Protein AF-0000000078820938 (afdb_homodimer)

Solvent-accessible surface area (backbone atoms only — not comparable to full-atom values): 6740 Å² total; per-residue (Å²): 81,48,60,41,68,41,68,89,56,35,78,49,82,51,59,36,38,75,51,34,93,70,61,29,44,44,75,36,77,90,80,44,20,62,40,47,31,60,88,55,42,81,55,79,48,53,33,38,72,57,34,89,73,62,27,41,44,62,99,82,47,63,42,67,39,71,89,56,35,77,48,81,51,58,37,39,74,51,34,92,69,62,27,44,44,77,35,76,89,78,44,22,60,38,48,31,60,89,55,41,81,56,78,49,53,32,37,73,56,33,90,75,63,26,41,45,62,99

Radius of gyration: 13.58 Å; Cα contacts (8 Å, |Δi|>4): 247; chains: 2; bounding box: 37×28×25 Å

pLDDT: mean 97.01, std 3.06, range [77.56, 98.81]

Nearest PDB structures (foldseek):
  8a8o-assembly1_C  TM=8.710E-01  e=1.942E-04  Methanothermococcus thermolithotrophicus DSM 2095
  8bee-assembly1_I  TM=8.177E-01  e=2.109E-04  Arabidopsis thaliana
  7o80-assembly1_Bz  TM=8.535E-01  e=3.768E-04  Oryctolagus cuniculus
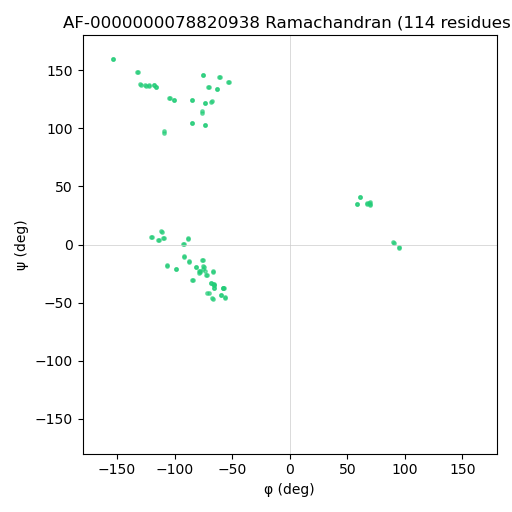  1hfe-assembly1_L  TM=8.523E-01  e=7.313E-04  Nitratidesulfovibrio vulgaris str. Hildenborough
  8bj8-assembly1_A  TM=8.509E-01  e=1.107E-03  Desulfovibrio desulfuricans

Organism: Methanosa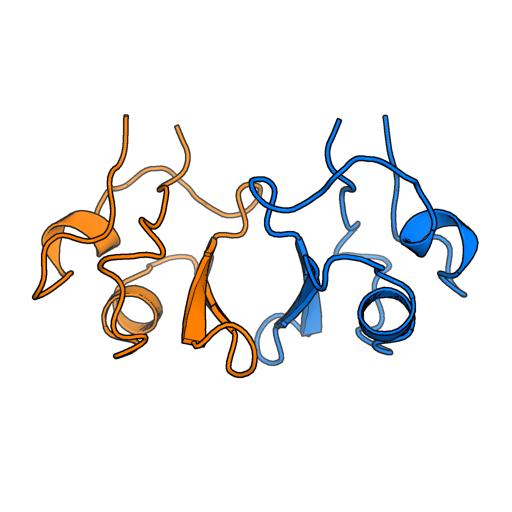rcina acetivorans (strain ATCC 35395 / DSM 2834 / JCM 12185 / C2A) (NCBI:txid188937)

Sequence (118 aa):
MPAKVNKEECTACGTCVEECPVEAIVIDEDAGCAVVDEDECVDCGACEEACPVGAIKTEMPAKVNKEECTACGTCVEECPVEAIVIDEDAGCAVVDEDECVDCGACEEACPVGAIKTE

InterPro domains:
  IPR000813 7Fe ferredoxin [PR00354]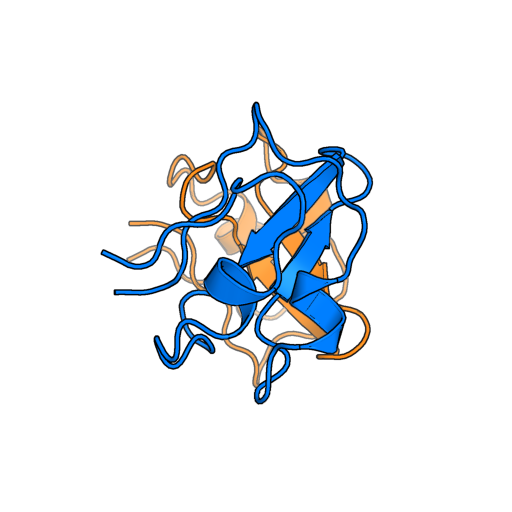 (18-28)
  IPR000813 7Fe ferredoxin [PR00354] (36-53)
  IPR017896 4Fe-4S ferredoxin-type, iron-sulphur binding domain [PF12838] (10-55)
  IPR017896 4Fe-4S ferredoxin-type, iron-sulphur binding domain [PS51379] (1-30)
  IPR017896 4Fe-4S ferredoxin-type, iron-sulphur binding domain [PS51379] (32-59)
  IPR017900 4Fe-4S ferredoxin, iron-sulphur bi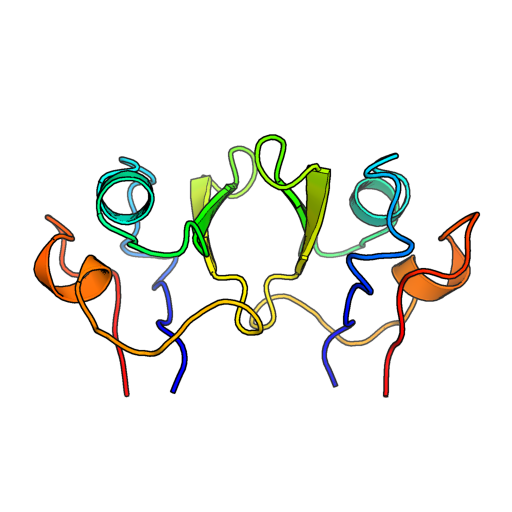nding, conserved site [PS00198] (41-52)
  IPR050572 Iron-Sulfur Ferredoxin [PTHR43687] (3-58)

Structure (mmCIF, N/CA/C/O backbone):
data_AF-0000000078820938-model_v1
#
loop_
_entity.id
_entity.type
_entity.pdbx_description
1 polymer Ferredoxin
#
loop_
_atom_site.group_PDB
_atom_site.id
_atom_site.type_symbol
_atom_site.label_atom_id
_atom_site.label_alt_id
_atom_site.label_comp_id
_atom_site.label_asym_id
_atom_site.label_entity_id
_atom_site.label_seq_id
_atom_site.pdbx_PDB_ins_code
_atom_site.Cartn_x
_atom_site.Cartn_y
_atom_site.Cartn_z
_atom_site.occupancy
_atom_site.B_iso_or_equiv
_atom_site.auth_seq_id
_atom_site.auth_comp_id
_atom_site.auth_asym_id
_atom_site.auth_atom_id
_atom_site.pdbx_PDB_model_num
ATOM 1 N N . MET A 1 1 ? 9.43 -6.465 11.258 1 90.69 1 MET A N 1
ATOM 2 C CA . MET A 1 1 ? 8.141 -5.867 10.938 1 90.69 1 MET A CA 1
ATOM 3 C C . MET A 1 1 ? 8.188 -5.148 9.594 1 90.69 1 MET A C 1
ATOM 5 O O . MET A 1 1 ? 9.227 -4.625 9.203 1 90.69 1 MET A O 1
ATOM 9 N N . PRO A 1 2 ? 7.105 -5.074 8.93 1 95.31 2 PRO A N 1
ATOM 10 C CA . PRO A 1 2 ? 7.121 -4.402 7.629 1 95.31 2 PRO A CA 1
ATOM 11 C C . PRO A 1 2 ? 7.535 -2.936 7.727 1 95.31 2 PRO A C 1
ATOM 13 O O . PRO A 1 2 ? 7.348 -2.305 8.773 1 95.31 2 PRO A O 1
ATOM 16 N N . ALA A 1 3 ? 8.273 -2.479 6.703 1 97.62 3 ALA A N 1
ATOM 17 C CA . ALA A 1 3 ? 8.68 -1.076 6.645 1 97.62 3 ALA A CA 1
ATOM 18 C C . ALA A 1 3 ? 7.477 -0.15 6.789 1 97.62 3 ALA A C 1
ATOM 20 O O . ALA A 1 3 ? 6.406 -0.423 6.242 1 97.62 3 ALA A O 1
ATOM 21 N N . LYS A 1 4 ? 7.727 0.874 7.527 1 97.62 4 LYS A N 1
ATOM 22 C CA . LYS A 1 4 ? 6.73 1.926 7.703 1 97.62 4 LYS A CA 1
ATOM 23 C C . LYS A 1 4 ? 7.223 3.252 7.137 1 97.62 4 LYS A C 1
ATOM 25 O O . LYS A 1 4 ? 8.367 3.65 7.379 1 97.62 4 LYS A O 1
ATOM 30 N N . VAL A 1 5 ? 6.293 3.93 6.387 1 98.19 5 VAL A N 1
ATOM 31 C CA . VAL A 1 5 ? 6.637 5.211 5.781 1 98.19 5 VAL A CA 1
ATOM 32 C C . VAL A 1 5 ? 6.074 6.352 6.629 1 98.19 5 VAL A C 1
ATOM 34 O O . VAL A 1 5 ? 4.895 6.344 6.984 1 98.19 5 VAL A O 1
ATOM 37 N N . ASN A 1 6 ? 6.953 7.242 7.031 1 97.69 6 ASN A N 1
ATOM 38 C CA . ASN A 1 6 ? 6.508 8.492 7.637 1 97.69 6 ASN A CA 1
ATOM 39 C C . ASN A 1 6 ? 5.984 9.469 6.586 1 97.69 6 ASN A C 1
ATOM 41 O O . ASN A 1 6 ? 6.762 10.078 5.852 1 97.69 6 ASN A O 1
ATOM 45 N N . LYS A 1 7 ? 4.711 9.766 6.613 1 96.62 7 LYS A N 1
ATOM 46 C CA . LYS A 1 7 ? 4.043 10.523 5.555 1 96.62 7 LYS A CA 1
ATOM 47 C C . LYS A 1 7 ? 4.422 12 5.609 1 96.62 7 LYS A C 1
ATOM 49 O O . LYS A 1 7 ? 4.367 12.695 4.594 1 96.62 7 LYS A O 1
ATOM 54 N N . GLU A 1 8 ? 4.836 12.406 6.715 1 97.06 8 GLU A N 1
ATOM 55 C CA . GLU A 1 8 ? 5.211 13.812 6.871 1 97.06 8 GLU A CA 1
ATOM 56 C C . GLU A 1 8 ? 6.586 14.086 6.273 1 97.06 8 GLU A C 1
ATOM 58 O O . GLU A 1 8 ? 6.895 15.219 5.914 1 97.06 8 GLU A O 1
ATOM 63 N N . GLU A 1 9 ? 7.371 13.062 6.188 1 98.06 9 GLU A N 1
ATOM 64 C CA . GLU A 1 9 ? 8.75 13.227 5.73 1 98.06 9 GLU A CA 1
ATOM 65 C C . GLU A 1 9 ? 8.93 12.688 4.312 1 98.06 9 GLU A C 1
ATOM 67 O O . GLU A 1 9 ? 9.828 13.117 3.59 1 98.06 9 GLU A O 1
ATOM 72 N N . CYS A 1 10 ? 8.023 11.898 3.885 1 98.5 10 CYS A N 1
ATOM 73 C CA . CYS A 1 10 ? 8.148 11.266 2.576 1 98.5 10 CYS A CA 1
ATOM 74 C C . CYS A 1 10 ? 7.949 12.281 1.459 1 98.5 10 CYS A C 1
ATOM 76 O O . CYS A 1 10 ? 6.996 13.062 1.481 1 98.5 10 CYS A O 1
ATOM 78 N N . THR A 1 11 ? 8.867 12.195 0.426 1 98.44 11 THR A N 1
ATOM 79 C CA . THR A 1 11 ? 8.773 13.125 -0.695 1 98.44 11 THR A CA 1
ATOM 80 C C . THR A 1 11 ? 8.305 12.406 -1.956 1 98.44 11 THR A C 1
ATOM 82 O O . THR A 1 11 ? 8.312 12.984 -3.045 1 98.44 11 THR A O 1
ATOM 85 N N . ALA A 1 12 ? 7.953 11.141 -1.811 1 98.38 12 ALA A N 1
ATOM 86 C CA . ALA A 1 12 ? 7.441 10.305 -2.896 1 98.38 12 ALA A CA 1
ATOM 87 C C . ALA A 1 12 ? 8.445 10.227 -4.043 1 98.38 12 ALA A C 1
ATOM 89 O O . ALA A 1 12 ? 8.062 10.125 -5.211 1 98.38 12 ALA A O 1
ATOM 90 N N . CYS A 1 13 ? 9.781 10.219 -3.811 1 98.44 13 CYS A N 1
ATOM 91 C CA . CYS A 1 13 ? 10.805 10.234 -4.844 1 98.44 13 CYS A CA 1
ATOM 92 C C . CYS A 1 13 ? 10.891 8.891 -5.555 1 98.44 13 CYS A C 1
ATOM 94 O O . CYS A 1 13 ? 11.391 8.805 -6.676 1 98.44 13 CYS A O 1
ATOM 96 N N . GLY A 1 14 ? 10.5 7.789 -4.887 1 98.5 14 GLY A N 1
ATOM 97 C CA . GLY A 1 14 ? 10.391 6.504 -5.555 1 98.5 14 GLY A CA 1
ATOM 98 C C . GLY A 1 14 ? 11.641 5.652 -5.402 1 98.5 14 GLY A C 1
ATOM 99 O O . GLY A 1 14 ? 11.656 4.484 -5.805 1 98.5 14 GLY A O 1
ATOM 100 N N . THR A 1 15 ? 12.719 6.141 -4.742 1 98.75 15 THR A N 1
ATOM 101 C CA . THR A 1 15 ? 13.945 5.375 -4.578 1 98.75 15 THR A CA 1
ATOM 102 C C . THR A 1 15 ? 13.672 4.055 -3.869 1 98.75 15 THR A C 1
ATOM 104 O O . THR A 1 15 ? 14.211 3.014 -4.254 1 98.75 15 THR A O 1
ATOM 107 N N . CYS A 1 16 ? 12.789 4.141 -2.943 1 98.56 16 CYS A N 1
ATOM 108 C CA . CYS A 1 16 ? 12.438 2.943 -2.186 1 98.56 16 CYS A CA 1
ATOM 109 C C . CYS A 1 16 ? 11.758 1.914 -3.078 1 98.56 16 CYS A C 1
ATOM 111 O O . CYS A 1 16 ? 11.938 0.709 -2.895 1 98.56 16 CYS A O 1
ATOM 113 N N . VAL A 1 17 ? 10.93 2.354 -4.012 1 98.56 17 VAL A N 1
ATOM 114 C CA . VAL A 1 17 ? 10.281 1.46 -4.969 1 98.56 17 VAL A CA 1
ATOM 115 C C . VAL A 1 17 ? 11.344 0.724 -5.781 1 98.56 17 VAL A C 1
ATOM 117 O O . VAL A 1 17 ? 11.297 -0.503 -5.906 1 98.56 17 VAL A O 1
ATOM 120 N N . GLU A 1 18 ? 12.344 1.377 -6.223 1 98.31 18 GLU A N 1
ATOM 121 C CA . GLU A 1 18 ? 13.398 0.831 -7.07 1 98.31 18 GLU A CA 1
ATOM 122 C C . GLU A 1 18 ? 14.258 -0.174 -6.309 1 98.31 18 GLU A C 1
ATOM 124 O O . GLU A 1 18 ? 14.734 -1.152 -6.883 1 98.31 18 GLU A O 1
ATOM 129 N N . GLU A 1 19 ? 14.43 0.064 -5.016 1 98.5 19 GLU A N 1
ATOM 130 C CA . GLU A 1 19 ? 15.383 -0.713 -4.227 1 98.5 19 GLU A CA 1
ATOM 131 C C . GLU A 1 19 ? 14.711 -1.923 -3.586 1 98.5 19 GLU A C 1
ATOM 133 O O . GLU A 1 19 ? 15.383 -2.82 -3.08 1 98.5 19 GLU A O 1
ATOM 138 N N . CYS A 1 20 ? 13.445 -1.974 -3.648 1 98.44 20 CYS A N 1
ATOM 139 C CA . CYS A 1 20 ? 12.75 -3.09 -3.016 1 98.44 20 CYS A CA 1
ATOM 140 C C . CYS A 1 20 ? 12.922 -4.367 -3.828 1 98.44 20 CYS A C 1
ATOM 142 O O . CYS A 1 20 ? 12.469 -4.445 -4.973 1 98.44 20 CYS A O 1
ATOM 144 N N . PRO A 1 21 ? 13.461 -5.41 -3.248 1 98.38 21 PRO A N 1
ATOM 145 C CA . PRO A 1 21 ? 13.766 -6.605 -4.035 1 98.38 21 PRO A CA 1
ATOM 146 C C . PRO A 1 21 ? 12.523 -7.43 -4.363 1 98.38 21 PRO A C 1
ATOM 148 O O . PRO A 1 21 ? 12.578 -8.336 -5.199 1 98.38 21 PRO A O 1
ATOM 151 N N . VAL A 1 22 ? 11.375 -7.129 -3.666 1 97.38 22 VAL A N 1
ATOM 152 C CA . VAL A 1 22 ? 10.18 -7.934 -3.881 1 97.38 22 VAL A CA 1
ATOM 153 C C . VAL A 1 22 ? 9.047 -7.051 -4.402 1 97.38 22 VAL A C 1
ATOM 155 O O . VAL A 1 22 ? 7.875 -7.426 -4.336 1 97.38 22 VAL A O 1
ATOM 158 N N . GLU A 1 23 ? 9.391 -5.773 -4.695 1 97.38 23 GLU A N 1
ATOM 159 C CA . GLU A 1 23 ? 8.453 -4.844 -5.312 1 97.38 23 GLU A CA 1
ATOM 160 C C . GLU A 1 23 ? 7.227 -4.629 -4.422 1 97.38 23 GLU A C 1
ATOM 162 O O . GLU A 1 23 ? 6.094 -4.605 -4.91 1 97.38 23 GLU A O 1
ATOM 167 N N . ALA A 1 24 ? 7.43 -4.508 -3.07 1 97.5 24 ALA A N 1
ATOM 168 C CA . ALA A 1 24 ? 6.359 -4.379 -2.082 1 97.5 24 ALA A CA 1
ATOM 169 C C . ALA A 1 24 ? 5.98 -2.918 -1.874 1 97.5 24 ALA A C 1
ATOM 171 O O . ALA A 1 24 ? 5.184 -2.598 -0.988 1 97.5 24 ALA A O 1
ATOM 172 N N . ILE A 1 25 ? 6.457 -1.967 -2.559 1 98.19 25 ILE A N 1
ATOM 173 C CA . ILE A 1 25 ? 6.234 -0.544 -2.32 1 98.19 25 ILE A CA 1
ATOM 174 C C . ILE A 1 25 ? 5.711 0.116 -3.594 1 98.19 25 ILE A C 1
ATOM 176 O O . ILE A 1 25 ? 6.195 -0.165 -4.691 1 98.19 25 ILE A O 1
ATOM 180 N N . VAL A 1 26 ? 4.75 0.948 -3.471 1 97.88 26 VAL A N 1
ATOM 181 C CA . VAL A 1 26 ? 4.164 1.721 -4.562 1 97.88 26 VAL A CA 1
ATOM 182 C C . VAL A 1 26 ? 4.039 3.186 -4.148 1 97.88 26 VAL A C 1
ATOM 184 O O . VAL A 1 26 ? 3.938 3.496 -2.959 1 97.88 26 VAL A O 1
ATOM 187 N N . ILE A 1 27 ? 4.156 4.066 -5.145 1 98.06 27 ILE A N 1
ATOM 188 C CA . ILE A 1 27 ? 3.877 5.469 -4.867 1 98.06 27 ILE A CA 1
ATOM 189 C C . ILE A 1 27 ? 2.379 5.734 -4.996 1 98.06 27 ILE A C 1
ATOM 191 O O . ILE A 1 27 ? 1.774 5.418 -6.023 1 98.06 27 ILE A O 1
ATOM 195 N N . ASP A 1 28 ? 1.783 6.266 -3.928 1 96.88 28 ASP A N 1
ATOM 196 C CA . ASP A 1 28 ? 0.451 6.859 -3.975 1 96.88 28 ASP A CA 1
ATOM 197 C C . ASP A 1 28 ? 0.517 8.32 -4.426 1 96.88 28 ASP A C 1
ATOM 199 O O . ASP A 1 28 ? 0.851 9.203 -3.633 1 96.88 28 ASP A O 1
ATOM 203 N N . GLU A 1 29 ? 0.14 8.531 -5.668 1 94.25 29 GLU A N 1
ATOM 204 C CA . GLU A 1 29 ? 0.246 9.875 -6.234 1 94.25 29 GLU A CA 1
ATOM 205 C C . GLU A 1 29 ? -0.702 10.844 -5.539 1 94.25 29 GLU A C 1
ATOM 207 O O . GLU A 1 29 ? -0.376 12.023 -5.363 1 94.25 29 GLU A O 1
ATOM 212 N N . ASP A 1 30 ? -1.866 10.352 -5.133 1 92.88 30 ASP A N 1
ATOM 213 C CA . ASP A 1 30 ? -2.846 11.219 -4.492 1 92.88 30 ASP A CA 1
ATOM 214 C C . ASP A 1 30 ? -2.381 11.641 -3.1 1 92.88 30 ASP A C 1
ATOM 216 O O . ASP A 1 30 ? -2.461 12.82 -2.742 1 92.88 30 ASP A O 1
ATOM 220 N N . ALA A 1 31 ? -1.826 10.688 -2.393 1 93.31 31 ALA A N 1
ATOM 221 C CA . ALA A 1 31 ? -1.344 10.977 -1.045 1 93.31 31 ALA A CA 1
ATOM 222 C C . ALA A 1 31 ? 0.036 11.625 -1.084 1 93.31 31 ALA A C 1
ATOM 224 O O . ALA A 1 31 ? 0.495 12.18 -0.084 1 93.31 31 ALA A O 1
ATOM 225 N N . GLY A 1 32 ? 0.754 11.5 -2.164 1 96.19 32 GLY A N 1
ATOM 226 C CA . GLY A 1 32 ? 2.105 12.023 -2.27 1 96.19 32 GLY A CA 1
ATOM 227 C C . GLY A 1 32 ? 3.105 11.289 -1.401 1 96.19 32 GLY A C 1
ATOM 228 O O . GLY A 1 32 ? 3.99 11.898 -0.803 1 96.19 32 GLY A O 1
ATOM 229 N N . CYS A 1 33 ? 2.926 9.977 -1.267 1 97.12 33 CYS A N 1
ATOM 230 C CA . CYS A 1 33 ? 3.801 9.188 -0.41 1 97.12 33 CYS A CA 1
ATOM 231 C C . CYS A 1 33 ? 3.861 7.738 -0.886 1 97.12 33 CYS A C 1
ATOM 233 O O . CYS A 1 33 ? 3.031 7.309 -1.689 1 97.12 33 CYS A O 1
ATOM 235 N N . ALA A 1 34 ? 4.918 7.062 -0.455 1 98.31 34 ALA A N 1
ATOM 236 C CA . ALA A 1 34 ? 5.012 5.629 -0.71 1 98.31 34 ALA A CA 1
ATOM 237 C C . ALA A 1 34 ? 4.086 4.844 0.213 1 98.31 34 ALA A C 1
ATOM 239 O O . ALA A 1 34 ? 3.844 5.25 1.353 1 98.31 34 ALA A O 1
ATOM 240 N N . VAL A 1 35 ? 3.566 3.777 -0.294 1 98.19 35 VAL A N 1
ATOM 241 C CA . VAL A 1 35 ? 2.775 2.809 0.459 1 98.19 35 VAL A CA 1
ATOM 242 C C . VAL A 1 35 ? 3.414 1.427 0.356 1 98.19 35 VAL A C 1
ATOM 244 O O . VAL A 1 35 ? 3.812 0.999 -0.73 1 98.19 35 VAL A O 1
ATOM 247 N N . VAL A 1 36 ? 3.445 0.736 1.577 1 97.94 36 VAL A N 1
ATOM 248 C CA . VAL A 1 36 ? 4.047 -0.592 1.643 1 97.94 36 VAL A CA 1
ATOM 249 C C . VAL A 1 36 ? 2.951 -1.653 1.714 1 97.94 36 VAL A C 1
ATOM 251 O O . VAL A 1 36 ? 2.035 -1.555 2.535 1 97.94 36 VAL A O 1
ATOM 254 N N . ASP A 1 37 ? 3.023 -2.572 0.822 1 96.38 37 ASP A N 1
ATOM 255 C CA . ASP A 1 37 ? 2.246 -3.799 0.977 1 96.38 37 ASP A CA 1
ATOM 256 C C . ASP A 1 37 ? 2.844 -4.695 2.061 1 96.38 37 ASP A C 1
ATOM 258 O O . ASP A 1 37 ? 3.812 -5.414 1.813 1 96.38 37 ASP A O 1
ATOM 262 N N . GLU A 1 38 ? 2.209 -4.668 3.154 1 95.12 38 GLU A N 1
ATOM 263 C CA . GLU A 1 38 ? 2.781 -5.332 4.324 1 95.12 38 GLU A CA 1
ATOM 264 C C . GLU A 1 38 ? 2.828 -6.844 4.133 1 95.12 38 GLU A C 1
ATOM 266 O O . GLU A 1 38 ? 3.693 -7.52 4.695 1 95.12 38 GLU A O 1
ATOM 271 N N . ASP A 1 39 ? 1.98 -7.32 3.268 1 93.25 39 ASP A N 1
ATOM 272 C CA . ASP A 1 39 ? 1.947 -8.758 3.025 1 93.25 39 ASP A CA 1
ATOM 273 C C . ASP A 1 39 ? 3.096 -9.195 2.113 1 93.25 39 ASP A C 1
ATOM 275 O O . ASP A 1 39 ? 3.494 -10.359 2.119 1 93.25 39 ASP A O 1
ATOM 279 N N . GLU A 1 40 ? 3.635 -8.336 1.344 1 95.69 40 GLU A N 1
ATOM 280 C CA . GLU A 1 40 ? 4.727 -8.648 0.425 1 95.69 40 GLU A CA 1
ATOM 281 C C . GLU A 1 40 ? 6.074 -8.242 1.014 1 95.69 40 GLU A C 1
ATOM 283 O O . GLU A 1 40 ? 7.117 -8.734 0.581 1 95.69 40 GLU A O 1
ATOM 288 N N . CYS A 1 41 ? 6.102 -7.359 1.947 1 97.38 41 CYS A N 1
ATOM 289 C CA . CYS A 1 41 ? 7.332 -6.891 2.576 1 97.38 41 CYS A CA 1
ATOM 290 C C . CYS A 1 41 ? 8.039 -8.023 3.303 1 97.38 41 CYS A C 1
ATOM 292 O O . CYS A 1 41 ? 7.422 -8.75 4.086 1 97.38 41 CYS A O 1
ATOM 294 N N . VAL A 1 42 ? 9.406 -8.102 3.068 1 97.75 42 VAL A N 1
ATOM 295 C CA . VAL A 1 42 ? 10.141 -9.195 3.688 1 97.75 42 VAL A CA 1
ATOM 296 C C . VAL A 1 42 ? 11.078 -8.648 4.762 1 97.75 42 VAL A C 1
ATOM 298 O O . VAL A 1 42 ? 12.062 -9.297 5.121 1 97.75 42 VAL A O 1
ATOM 301 N N . ASP A 1 43 ? 10.914 -7.391 5.125 1 97.38 43 ASP A N 1
ATOM 302 C CA . ASP A 1 43 ? 11.562 -6.773 6.277 1 97.38 43 ASP A CA 1
ATOM 303 C C . ASP A 1 43 ? 13.07 -6.676 6.074 1 97.38 43 ASP A C 1
ATOM 305 O O . ASP A 1 43 ? 13.844 -6.859 7.02 1 97.38 43 ASP A O 1
ATOM 309 N N . CYS A 1 44 ? 13.578 -6.449 4.91 1 97.94 44 CYS A N 1
ATOM 310 C CA . CYS A 1 44 ? 15.008 -6.469 4.625 1 97.94 44 CYS A CA 1
ATOM 311 C C . CYS A 1 44 ? 15.648 -5.125 4.961 1 97.94 44 CYS A C 1
ATOM 313 O O . CYS A 1 44 ? 16.859 -5.047 5.176 1 97.94 44 CYS A O 1
ATOM 315 N N . GLY A 1 45 ? 14.891 -4.043 4.844 1 98.12 45 GLY A N 1
ATOM 316 C CA . GLY A 1 45 ? 15.398 -2.74 5.238 1 98.12 45 GLY A CA 1
ATOM 317 C C . GLY A 1 45 ? 16.094 -2.006 4.109 1 98.12 45 GLY A C 1
ATOM 318 O O . GLY A 1 45 ? 16.562 -0.875 4.289 1 98.12 45 GLY A O 1
ATOM 319 N N . ALA A 1 46 ? 16.156 -2.559 2.893 1 98.44 46 ALA A N 1
ATOM 320 C CA . ALA A 1 46 ? 16.828 -1.902 1.767 1 98.44 46 ALA A CA 1
ATOM 321 C C . ALA A 1 46 ? 16.219 -0.525 1.503 1 98.44 46 ALA A C 1
ATOM 323 O O . ALA A 1 46 ? 16.938 0.433 1.224 1 98.44 46 ALA A O 1
ATOM 324 N N . CYS A 1 47 ? 14.961 -0.421 1.658 1 98.56 47 CYS A N 1
ATOM 325 C CA . CYS A 1 47 ? 14.258 0.841 1.438 1 98.56 47 CYS A CA 1
ATOM 326 C C . CYS A 1 47 ? 14.672 1.879 2.477 1 98.56 47 CYS A C 1
ATOM 328 O O . CYS A 1 47 ? 14.867 3.049 2.145 1 98.56 47 CYS A O 1
ATOM 330 N N . GLU A 1 48 ? 14.703 1.472 3.75 1 98.62 48 GLU A N 1
ATOM 331 C CA . GLU A 1 48 ? 15.133 2.377 4.812 1 98.62 48 GLU A CA 1
ATOM 332 C C . GLU A 1 48 ? 16.531 2.916 4.539 1 98.62 48 GLU A C 1
ATOM 334 O O . GLU A 1 48 ? 16.781 4.121 4.641 1 98.62 48 GLU A O 1
ATOM 339 N N . GLU A 1 49 ? 17.328 2.049 4.184 1 98.5 49 GLU A N 1
ATOM 340 C CA . GLU A 1 49 ? 18.719 2.424 3.936 1 98.5 49 GLU A CA 1
ATOM 341 C C . GLU A 1 49 ? 18.828 3.359 2.734 1 98.5 49 GLU A C 1
ATOM 343 O O . GLU A 1 49 ? 19.688 4.254 2.717 1 98.5 49 GLU A O 1
ATOM 348 N N . ALA A 1 50 ? 18 3.182 1.763 1 98.56 50 ALA A N 1
ATOM 349 C CA . ALA A 1 50 ? 18.125 3.902 0.498 1 98.56 50 ALA A CA 1
ATOM 350 C C . ALA A 1 50 ? 17.391 5.238 0.558 1 98.56 50 ALA A C 1
ATOM 352 O O . ALA A 1 50 ? 17.594 6.102 -0.302 1 98.56 50 ALA A O 1
ATOM 353 N N . CYS A 1 51 ? 16.547 5.469 1.514 1 98.81 51 CYS A N 1
ATOM 354 C CA . CYS A 1 51 ? 15.719 6.664 1.555 1 98.81 51 CYS A CA 1
ATOM 355 C C . CYS A 1 51 ? 16.562 7.91 1.783 1 98.81 51 CYS A C 1
ATOM 357 O O . CYS A 1 51 ? 17.203 8.047 2.83 1 98.81 51 CYS A O 1
ATOM 359 N N . PRO A 1 52 ? 16.469 8.859 0.892 1 98.69 52 PRO A N 1
ATOM 360 C CA . PRO A 1 52 ? 17.375 10.016 1.007 1 98.69 52 PRO A CA 1
ATOM 361 C C . PRO A 1 52 ? 16.969 10.969 2.125 1 98.69 52 PRO A C 1
ATOM 363 O O . PRO A 1 52 ? 17.766 11.812 2.547 1 98.69 52 PRO A O 1
ATOM 366 N N . VAL A 1 53 ? 15.719 10.93 2.631 1 98.44 53 VAL A N 1
ATOM 367 C CA . VAL A 1 53 ? 15.273 11.883 3.643 1 98.44 53 VAL A CA 1
ATOM 368 C C . VAL A 1 53 ? 14.992 11.156 4.953 1 98.44 53 VAL A C 1
ATOM 370 O O . VAL A 1 53 ? 14.453 11.742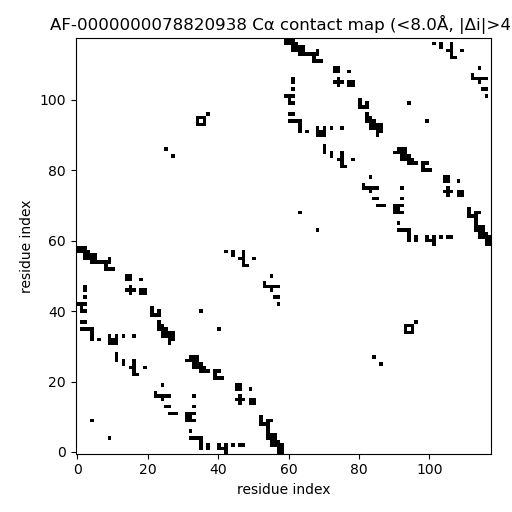 5.895 1 98.44 53 VAL A O 1
ATOM 373 N N . GLY A 1 54 ? 15.258 9.859 5.027 1 98.44 54 GLY A N 1
ATOM 374 C CA . GLY A 1 54 ? 15.109 9.086 6.25 1 98.44 54 GLY A CA 1
ATOM 375 C C . GLY A 1 54 ? 13.656 8.898 6.668 1 98.44 54 GLY A C 1
ATOM 376 O O . GLY A 1 54 ? 13.352 8.82 7.859 1 98.44 54 GLY A O 1
ATOM 377 N N . ALA A 1 55 ? 12.719 8.773 5.664 1 98.44 55 ALA A N 1
ATOM 378 C CA . ALA A 1 55 ? 11.281 8.75 5.957 1 98.44 55 ALA A CA 1
ATOM 379 C C . ALA A 1 55 ? 10.789 7.324 6.156 1 98.44 55 ALA A C 1
ATOM 381 O O . ALA A 1 55 ? 9.586 7.094 6.305 1 98.44 55 ALA A O 1
ATOM 382 N N . ILE A 1 56 ? 11.57 6.277 6.086 1 98.38 56 ILE A N 1
ATOM 383 C CA . ILE A 1 56 ? 11.156 4.887 6.219 1 98.38 56 ILE A CA 1
ATOM 384 C C . ILE A 1 56 ? 11.836 4.258 7.434 1 98.38 56 ILE A C 1
ATOM 386 O O . ILE A 1 56 ? 13.016 4.492 7.68 1 98.38 56 ILE A O 1
ATOM 390 N N . LYS A 1 57 ? 11.102 3.479 8.227 1 97.12 57 LYS A N 1
ATOM 391 C CA . LYS A 1 57 ? 11.617 2.75 9.383 1 97.12 57 LYS A CA 1
ATOM 392 C C . LYS A 1 57 ? 11.203 1.281 9.336 1 97.12 57 LYS A C 1
ATOM 394 O O . LYS A 1 57 ? 10.102 0.956 8.891 1 97.12 57 LYS A O 1
ATOM 399 N N . THR A 1 58 ? 12.117 0.39 9.656 1 94.06 58 THR A N 1
ATOM 400 C CA . THR A 1 58 ? 11.844 -1.027 9.867 1 94.06 58 THR A CA 1
ATOM 401 C C . THR A 1 58 ? 11.977 -1.387 11.344 1 94.06 58 THR A C 1
ATOM 403 O O . THR A 1 58 ? 12.969 -1.052 11.984 1 94.06 58 THR A O 1
ATOM 406 N N . GLU A 1 59 ? 10.891 -1.463 12.188 1 77.81 59 GLU A N 1
ATOM 407 C CA . GLU A 1 59 ? 11.07 -1.825 13.586 1 77.81 59 GLU A CA 1
ATOM 408 C C . GLU A 1 59 ? 11.133 -3.34 13.766 1 77.81 59 GLU A C 1
ATOM 410 O O . GLU A 1 59 ? 10.617 -4.09 12.93 1 77.81 59 GLU A O 1
ATOM 415 N N . MET B 1 1 ? -9.391 -5.035 11.906 1 90.44 1 MET B N 1
ATOM 416 C CA . MET B 1 1 ? -8.094 -5.172 11.242 1 90.44 1 MET B CA 1
ATOM 417 C C . MET B 1 1 ? -8.133 -4.566 9.844 1 90.44 1 MET B C 1
ATOM 419 O O . MET B 1 1 ? -9.172 -4.57 9.188 1 90.44 1 MET B O 1
ATOM 423 N N . PRO B 1 2 ? -7.047 -4.109 9.367 1 95.25 2 PRO B N 1
ATOM 424 C CA . PRO B 1 2 ? -7.055 -3.506 8.039 1 95.25 2 PRO B CA 1
ATOM 425 C C . PRO B 1 2 ? -7.477 -4.488 6.945 1 95.25 2 PRO B C 1
ATOM 427 O O . PRO B 1 2 ? -7.293 -5.699 7.094 1 95.25 2 PRO B O 1
ATOM 430 N N . ALA B 1 3 ? -8.203 -3.953 5.961 1 97.62 3 ALA B N 1
ATOM 431 C CA . ALA B 1 3 ? -8.617 -4.773 4.82 1 97.62 3 ALA B CA 1
ATOM 432 C C . ALA B 1 3 ? -7.414 -5.457 4.18 1 97.62 3 ALA B C 1
ATOM 434 O O . ALA B 1 3 ? -6.34 -4.863 4.062 1 97.62 3 ALA B 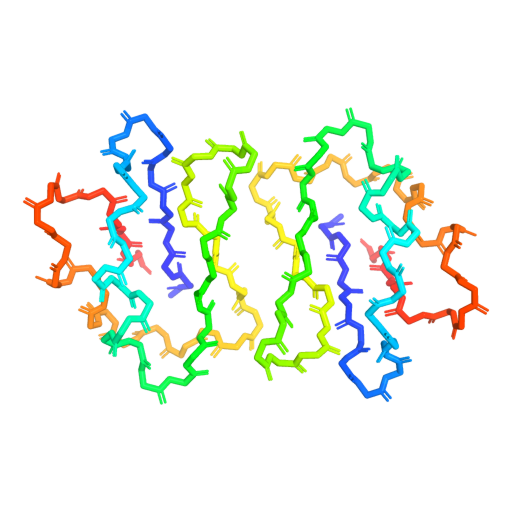O 1
ATOM 435 N N . LYS B 1 4 ? -7.66 -6.676 3.822 1 97.56 4 LYS B N 1
ATOM 436 C CA . LYS B 1 4 ? -6.664 -7.465 3.104 1 97.56 4 LYS B CA 1
ATOM 437 C C . LYS B 1 4 ? -7.156 -7.836 1.709 1 97.56 4 LYS B C 1
ATOM 439 O O . LYS B 1 4 ? -8.297 -8.273 1.544 1 97.56 4 LYS B O 1
ATOM 444 N N . VAL B 1 5 ? -6.234 -7.668 0.714 1 98.19 5 VAL B N 1
ATOM 445 C CA . VAL B 1 5 ? -6.578 -7.98 -0.669 1 98.19 5 VAL B CA 1
ATOM 446 C C . VAL B 1 5 ? -6.012 -9.352 -1.045 1 98.19 5 VAL B C 1
ATOM 448 O O . VAL B 1 5 ? -4.828 -9.625 -0.821 1 98.19 5 VAL B O 1
ATOM 451 N N . ASN B 1 6 ? -6.887 -10.211 -1.501 1 97.62 6 ASN B N 1
ATOM 452 C CA . ASN B 1 6 ? -6.438 -11.453 -2.113 1 97.62 6 ASN B CA 1
ATOM 453 C C . ASN B 1 6 ? -5.914 -11.227 -3.529 1 97.62 6 ASN B C 1
ATOM 455 O O . ASN B 1 6 ? -6.695 -11.016 -4.457 1 97.62 6 ASN B O 1
ATOM 459 N N . LYS B 1 7 ? -4.637 -11.453 -3.756 1 96.56 7 LYS B N 1
ATOM 460 C CA . LYS B 1 7 ? -3.971 -11.078 -5 1 96.56 7 LYS B CA 1
ATOM 461 C C . LYS B 1 7 ? -4.348 -12.031 -6.129 1 96.56 7 LYS B C 1
ATOM 463 O O . LYS B 1 7 ? -4.281 -11.664 -7.305 1 96.56 7 LYS B O 1
ATOM 468 N N . GLU B 1 8 ? -4.777 -13.156 -5.762 1 97.06 8 GLU B N 1
ATOM 469 C CA . GLU B 1 8 ? -5.152 -14.148 -6.766 1 97.06 8 GLU B CA 1
ATOM 470 C C . GLU B 1 8 ? -6.527 -13.844 -7.355 1 97.06 8 GLU B C 1
ATOM 472 O O . GLU B 1 8 ? -6.836 -14.258 -8.469 1 97.06 8 GLU B O 1
ATOM 477 N N . GLU B 1 9 ? -7.301 -13.148 -6.609 1 98 9 GLU B N 1
ATOM 478 C CA . GLU B 1 9 ? -8.68 -12.883 -7.016 1 98 9 GLU B CA 1
ATOM 479 C C . GLU B 1 9 ? -8.852 -11.438 -7.469 1 98 9 GLU B C 1
ATOM 481 O O . GLU B 1 9 ? -9.758 -11.133 -8.25 1 98 9 GLU B O 1
ATOM 486 N N . CYS B 1 10 ? -7.957 -10.617 -7.109 1 98.5 10 CYS B N 1
ATOM 487 C CA . CYS B 1 10 ? -8.07 -9.195 -7.422 1 98.5 10 CYS B CA 1
ATOM 488 C C . CYS B 1 10 ? -7.879 -8.945 -8.914 1 98.5 10 CYS B C 1
ATOM 490 O O . CYS B 1 10 ? -6.926 -9.453 -9.508 1 98.5 10 CYS B O 1
ATOM 492 N N . THR B 1 11 ? -8.789 -8.07 -9.477 1 98.44 11 THR B N 1
ATOM 493 C CA . THR B 1 11 ? -8.703 -7.762 -10.898 1 98.44 11 THR B CA 1
ATOM 494 C C . THR B 1 11 ? -8.234 -6.328 -11.109 1 98.44 11 THR B C 1
ATOM 496 O O . THR B 1 11 ? -8.242 -5.824 -12.234 1 98.44 11 THR B O 1
ATOM 499 N N . ALA B 1 12 ? -7.887 -5.656 -10.016 1 98.38 12 ALA B N 1
ATOM 500 C CA . ALA B 1 12 ? -7.375 -4.289 -10.023 1 98.38 12 ALA B CA 1
ATOM 501 C C . ALA B 1 12 ? -8.375 -3.336 -10.672 1 98.38 12 ALA B C 1
ATOM 503 O O . ALA B 1 12 ? -7.984 -2.359 -11.32 1 98.38 12 ALA B O 1
ATOM 504 N N . CYS B 1 13 ? -9.695 -3.523 -10.531 1 98.44 13 CYS B N 1
ATOM 505 C CA . CYS B 1 13 ? -10.727 -2.721 -11.18 1 98.44 13 CYS B CA 1
ATOM 506 C C . CYS B 1 13 ? -10.812 -1.331 -10.562 1 98.44 13 CYS B C 1
ATOM 508 O O . CYS B 1 13 ? -11.32 -0.398 -11.188 1 98.44 13 CYS B O 1
ATOM 510 N N . GLY B 1 14 ? -10.422 -1.168 -9.273 1 98.44 14 GLY B N 1
ATOM 511 C CA . GLY B 1 14 ? -10.32 0.154 -8.672 1 98.44 14 GLY B CA 1
ATOM 512 C C . GLY B 1 14 ? -11.57 0.561 -7.91 1 98.44 14 GLY B C 1
ATOM 513 O O . GLY B 1 14 ? -11.586 1.597 -7.242 1 98.44 14 GLY B O 1
ATOM 514 N N . THR B 1 15 ? -12.641 -0.254 -7.895 1 98.75 15 THR B N 1
ATOM 515 C CA . THR B 1 15 ? -13.875 0.092 -7.191 1 98.75 15 THR B CA 1
ATOM 516 C C . THR B 1 15 ? -13.602 0.344 -5.711 1 98.75 15 THR B C 1
ATOM 518 O O . THR B 1 15 ? -14.141 1.287 -5.129 1 98.75 15 THR B O 1
ATOM 521 N N . CYS B 1 16 ? -12.719 -0.449 -5.211 1 98.56 16 CYS B N 1
ATOM 522 C CA . CYS B 1 16 ? -12.375 -0.311 -3.801 1 98.56 16 CYS B CA 1
ATOM 523 C C . CYS B 1 16 ? -11.688 1.024 -3.535 1 98.56 16 CYS B C 1
ATOM 525 O O . CYS B 1 16 ? -11.867 1.619 -2.471 1 98.56 16 CYS B O 1
ATOM 527 N N . VAL B 1 17 ? -10.852 1.489 -4.453 1 98.56 17 VAL B N 1
ATOM 528 C CA . VAL B 1 17 ? -10.203 2.793 -4.34 1 98.56 17 VAL B CA 1
ATOM 529 C C . VAL B 1 17 ? -11.258 3.891 -4.262 1 98.56 17 VAL B C 1
ATOM 531 O O . VAL B 1 17 ? -11.219 4.742 -3.371 1 98.56 17 VAL B O 1
ATOM 534 N N . GLU B 1 18 ? -12.258 3.842 -5.047 1 98.31 18 GLU B N 1
ATOM 535 C CA . GLU B 1 18 ? -13.312 4.852 -5.145 1 98.31 18 GLU B CA 1
ATOM 536 C C . GLU B 1 18 ? -14.172 4.871 -3.883 1 98.31 18 GLU B C 1
ATOM 538 O O . GLU B 1 18 ? -14.648 5.93 -3.469 1 98.31 18 GLU B O 1
ATOM 543 N N . GLU B 1 19 ? -14.352 3.717 -3.281 1 98.5 19 GLU B N 1
ATOM 544 C CA . GLU B 1 19 ? -15.305 3.578 -2.184 1 98.5 19 GLU B CA 1
ATOM 545 C C . GLU B 1 19 ? -14.633 3.814 -0.834 1 98.5 19 GLU B C 1
ATOM 547 O O . GLU B 1 19 ? -15.305 3.969 0.184 1 98.5 19 GLU B O 1
ATOM 552 N N . CYS B 1 20 ? -13.375 3.883 -0.834 1 98.44 20 CYS B N 1
ATOM 553 C CA . CYS B 1 20 ? -12.68 4.07 0.436 1 98.44 20 CYS B CA 1
ATOM 554 C C . CYS B 1 20 ? -12.852 5.496 0.943 1 98.44 20 CYS B C 1
ATOM 556 O O . CYS B 1 20 ? -12.406 6.449 0.298 1 98.44 20 CYS B O 1
ATOM 558 N N . PRO B 1 21 ? -13.391 5.676 2.119 1 98.38 21 PRO B N 1
ATOM 559 C CA . PRO B 1 21 ? -13.703 7.031 2.576 1 98.38 21 PRO B CA 1
ATOM 560 C C . PRO B 1 21 ? -12.461 7.805 3.018 1 98.38 21 PRO B C 1
ATOM 562 O O . PRO B 1 21 ? -12.516 9.016 3.219 1 98.38 21 PRO B O 1
ATOM 565 N N . VAL B 1 22 ? -11.305 7.07 3.195 1 97.44 22 VAL B N 1
ATOM 566 C CA . VAL B 1 22 ? -10.109 7.738 3.693 1 97.44 22 VAL B CA 1
ATOM 567 C C . VAL B 1 22 ? -8.984 7.605 2.676 1 97.44 22 VAL B C 1
ATOM 569 O O . VAL B 1 22 ? -7.809 7.785 3.014 1 97.44 22 VAL B O 1
ATOM 572 N N . GLU B 1 23 ? -9.32 7.051 1.493 1 97.44 23 GLU B N 1
ATOM 573 C CA . GLU B 1 23 ? -8.383 6.961 0.383 1 97.44 23 GLU B CA 1
ATOM 574 C C . GLU B 1 23 ? -7.156 6.129 0.764 1 97.44 23 GLU B C 1
ATOM 576 O O . GLU B 1 23 ? -6.027 6.496 0.445 1 97.44 23 GLU B O 1
ATOM 581 N N . ALA B 1 24 ? -7.359 4.992 1.511 1 97.5 24 ALA B N 1
ATOM 582 C CA . ALA B 1 24 ? -6.289 4.137 2.02 1 97.5 24 ALA B CA 1
ATOM 583 C C . ALA B 1 24 ? -5.906 3.068 1 1 97.5 24 ALA B C 1
ATOM 585 O O . ALA B 1 24 ? -5.109 2.178 1.295 1 97.5 24 ALA B O 1
ATOM 586 N N . ILE B 1 25 ? -6.395 3.016 -0.167 1 98.19 25 ILE B N 1
ATOM 587 C CA . ILE B 1 25 ? -6.168 1.952 -1.14 1 98.19 25 ILE B CA 1
ATOM 588 C C . ILE B 1 25 ? -5.637 2.547 -2.441 1 98.19 25 ILE B C 1
ATOM 590 O O . ILE B 1 25 ? -6.121 3.586 -2.9 1 98.19 25 ILE B O 1
ATOM 594 N N . VAL B 1 26 ? -4.668 1.94 -3.01 1 97.81 26 VAL B N 1
ATOM 595 C CA . VAL B 1 26 ? -4.078 2.322 -4.289 1 97.81 26 VAL B CA 1
ATOM 596 C C . VAL B 1 26 ? -3.953 1.095 -5.188 1 97.81 26 VAL B C 1
ATOM 598 O O . VAL B 1 26 ? -3.838 -0.031 -4.699 1 97.81 26 VAL B O 1
ATOM 601 N N . ILE B 1 27 ? -4.074 1.336 -6.5 1 98.06 27 ILE B N 1
ATOM 602 C CA . ILE B 1 27 ? -3.795 0.25 -7.434 1 98.06 27 ILE B CA 1
ATOM 603 C C . ILE B 1 27 ? -2.297 0.189 -7.719 1 98.06 27 ILE B C 1
ATOM 605 O O . ILE B 1 27 ? -1.689 1.193 -8.102 1 98.06 27 ILE B O 1
ATOM 609 N N . ASP B 1 28 ? -1.716 -0.98 -7.48 1 96.8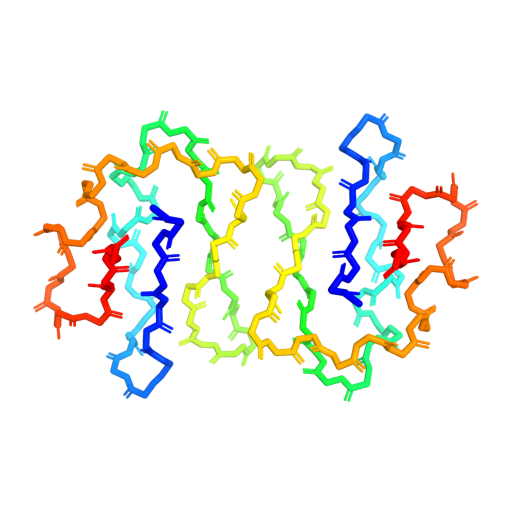1 28 ASP B N 1
ATOM 610 C CA . ASP B 1 28 ? -0.382 -1.311 -7.973 1 96.81 28 ASP B CA 1
ATOM 611 C C . ASP B 1 28 ? -0.441 -1.851 -9.398 1 96.81 28 ASP B C 1
ATOM 613 O O . ASP B 1 28 ? -0.777 -3.018 -9.609 1 96.81 28 ASP B O 1
ATOM 617 N N . GLU B 1 29 ? -0.039 -0.994 -10.328 1 94.19 29 GLU B N 1
ATOM 618 C CA . GLU B 1 29 ? -0.139 -1.373 -11.734 1 94.19 29 GLU B CA 1
ATOM 619 C C . GLU B 1 29 ? 0.812 -2.52 -12.062 1 94.19 29 GLU B C 1
ATOM 621 O O . GLU B 1 29 ? 0.492 -3.379 -12.883 1 94.19 29 GLU B O 1
ATOM 626 N N . ASP B 1 30 ? 1.956 -2.551 -11.414 1 92.94 30 ASP B N 1
ATOM 627 C CA . ASP B 1 30 ? 2.938 -3.592 -11.703 1 92.94 30 ASP B CA 1
ATOM 628 C C . ASP B 1 30 ? 2.471 -4.945 -11.172 1 92.94 30 ASP B C 1
ATOM 630 O O . ASP B 1 30 ? 2.547 -5.953 -11.883 1 92.94 30 ASP B O 1
ATOM 634 N N . ALA B 1 31 ? 1.916 -4.91 -9.992 1 93.25 31 ALA B N 1
ATOM 635 C CA . ALA B 1 31 ? 1.432 -6.152 -9.391 1 93.25 31 ALA B CA 1
ATOM 636 C C . ALA B 1 31 ? 0.051 -6.52 -9.93 1 93.25 31 ALA B C 1
ATOM 638 O O . ALA B 1 31 ? -0.408 -7.648 -9.758 1 93.25 31 ALA B O 1
ATOM 639 N N . GLY B 1 32 ? -0.652 -5.59 -10.492 1 96.12 32 GLY B N 1
ATOM 640 C CA . GLY B 1 32 ? -2.002 -5.828 -10.984 1 96.12 32 GLY B CA 1
ATOM 641 C C . GLY B 1 32 ? -3.006 -6.055 -9.867 1 96.12 32 GLY B C 1
ATOM 642 O O . GLY B 1 32 ? -3.893 -6.902 -9.984 1 96.12 32 GLY B O 1
ATOM 643 N N . CYS B 1 33 ? -2.844 -5.359 -8.766 1 97.12 33 CYS B N 1
ATOM 644 C CA . CYS B 1 33 ? -3.721 -5.547 -7.613 1 97.12 33 CYS B CA 1
ATOM 645 C C . CYS B 1 33 ? -3.783 -4.281 -6.766 1 97.12 33 CYS B C 1
ATOM 647 O O . CYS B 1 33 ? -2.949 -3.387 -6.914 1 97.12 33 CYS B O 1
ATOM 649 N N . ALA B 1 34 ? -4.836 -4.207 -5.969 1 98.38 34 ALA B N 1
ATOM 650 C CA . ALA B 1 34 ? -4.934 -3.121 -4.996 1 98.38 34 ALA B CA 1
ATOM 651 C C . ALA B 1 34 ? -4.008 -3.365 -3.807 1 98.38 34 ALA B C 1
ATOM 653 O O . ALA B 1 34 ? -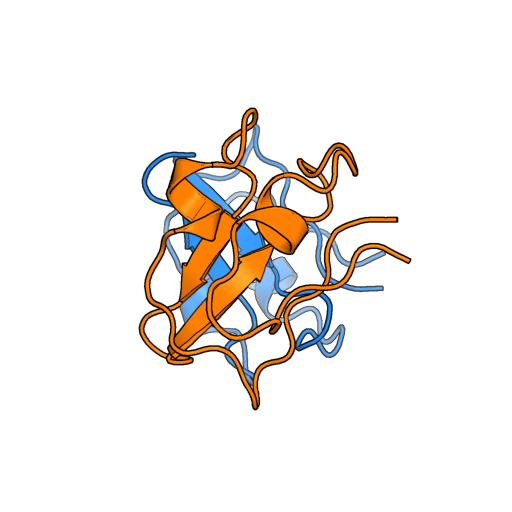3.764 -4.512 -3.428 1 98.38 34 ALA B O 1
ATOM 654 N N . VAL B 1 35 ? -3.5 -2.307 -3.291 1 98.19 35 VAL B N 1
ATOM 655 C CA . VAL B 1 35 ? -2.711 -2.303 -2.064 1 98.19 35 VAL B CA 1
ATOM 656 C C . VAL B 1 35 ? -3.35 -1.369 -1.04 1 98.19 35 VAL B C 1
ATOM 658 O O . VAL B 1 35 ? -3.742 -0.248 -1.373 1 98.19 35 VAL B O 1
ATOM 661 N N . VAL B 1 36 ? -3.375 -1.897 0.268 1 97.94 36 VAL B N 1
ATOM 662 C CA . VAL B 1 36 ? -3.979 -1.132 1.354 1 97.94 36 VAL B CA 1
ATOM 663 C C . VAL B 1 36 ? -2.883 -0.531 2.232 1 97.94 36 VAL B C 1
ATOM 665 O O . VAL B 1 36 ? -1.965 -1.235 2.66 1 97.94 36 VAL B O 1
ATOM 668 N N . ASP B 1 37 ? -2.971 0.736 2.396 1 96.38 37 ASP B N 1
ATOM 669 C CA . ASP B 1 37 ? -2.195 1.37 3.459 1 96.38 37 ASP B CA 1
ATOM 670 C C . ASP B 1 37 ? -2.793 1.068 4.832 1 96.38 37 ASP B C 1
ATOM 672 O O . ASP B 1 37 ? -3.766 1.705 5.242 1 96.38 37 ASP B O 1
ATOM 676 N N . GLU B 1 38 ? -2.152 0.178 5.496 1 95.12 38 GLU B N 1
ATOM 677 C CA . GLU B 1 38 ? -2.725 -0.333 6.738 1 95.12 38 GLU B CA 1
ATOM 678 C C . GLU B 1 38 ? -2.773 0.75 7.812 1 95.12 38 GLU B C 1
ATOM 680 O O . GLU B 1 38 ? -3.637 0.722 8.688 1 95.12 38 GLU B O 1
ATOM 685 N N . ASP B 1 39 ? -1.926 1.734 7.652 1 93.25 39 ASP B N 1
ATOM 686 C CA . ASP B 1 39 ? -1.894 2.812 8.641 1 93.25 39 ASP B CA 1
ATOM 687 C C . ASP B 1 39 ? -3.039 3.795 8.414 1 93.25 39 ASP B C 1
ATOM 689 O O . ASP B 1 39 ? -3.438 4.516 9.336 1 93.25 39 ASP B O 1
ATOM 693 N N . GLU B 1 40 ? -3.572 3.873 7.27 1 95.69 40 GLU B N 1
ATOM 694 C CA . GLU B 1 40 ? -4.664 4.789 6.945 1 95.69 40 GLU B CA 1
ATOM 695 C C . GLU B 1 40 ? -6.012 4.074 6.988 1 95.69 40 GLU B C 1
ATOM 697 O O . GLU B 1 40 ? -7.059 4.719 7.105 1 95.69 40 GLU B O 1
ATOM 702 N N . CYS B 1 41 ? -6.039 2.797 6.871 1 97.38 41 CYS B N 1
ATOM 703 C CA . CYS B 1 41 ? -7.27 2.014 6.887 1 97.38 41 CYS B CA 1
ATOM 704 C C . CYS B 1 41 ? -7.984 2.148 8.227 1 97.38 41 CYS B C 1
ATOM 706 O O . CYS B 1 41 ? -7.371 1.979 9.281 1 97.38 41 CYS B O 1
ATOM 708 N N . VAL B 1 42 ? -9.344 2.383 8.133 1 97.81 42 VAL B N 1
ATOM 709 C CA . VAL B 1 42 ? -10.086 2.576 9.375 1 97.81 42 VAL B CA 1
ATOM 710 C C . VAL B 1 42 ? -11.023 1.393 9.609 1 97.81 42 VAL B C 1
ATOM 712 O O . VAL B 1 42 ? -12.008 1.507 10.344 1 97.81 42 VAL B O 1
ATOM 715 N N . ASP B 1 43 ? -10.867 0.339 8.844 1 97.38 43 ASP B N 1
ATOM 716 C CA . ASP B 1 43 ? -11.508 -0.952 9.07 1 97.38 43 ASP B CA 1
ATOM 717 C C . ASP B 1 43 ? -13.016 -0.858 8.875 1 97.38 43 ASP B C 1
ATOM 719 O O . ASP B 1 43 ? -13.789 -1.489 9.602 1 97.38 43 ASP B O 1
ATOM 723 N N . CYS B 1 44 ? -13.531 -0.093 7.969 1 97.94 44 CYS B N 1
ATOM 724 C CA . CYS B 1 44 ? -14.961 0.143 7.809 1 97.94 44 CYS B CA 1
ATOM 725 C C . CYS B 1 44 ? -15.602 -0.95 6.961 1 97.94 44 CYS B C 1
ATOM 727 O O . CYS B 1 44 ? -16.812 -1.167 7.031 1 97.94 44 CYS B O 1
ATOM 729 N N . GLY B 1 45 ? -14.836 -1.525 6.031 1 98.12 45 GLY B N 1
ATOM 730 C CA . GLY B 1 45 ? -15.352 -2.641 5.25 1 98.12 45 GLY B CA 1
ATOM 731 C C . GLY B 1 45 ? -16.047 -2.205 3.977 1 98.12 45 GLY B C 1
ATOM 732 O O . GLY B 1 45 ? -16.5 -3.043 3.191 1 98.12 45 GLY B O 1
ATOM 733 N N . ALA B 1 46 ? -16.109 -0.902 3.662 1 98.44 46 ALA B N 1
ATOM 734 C CA . ALA B 1 46 ? -16.766 -0.42 2.449 1 98.44 46 ALA B CA 1
ATOM 735 C C . ALA B 1 46 ? -16.156 -1.062 1.205 1 98.44 46 ALA B C 1
ATOM 737 O O . ALA B 1 46 ? -16.875 -1.431 0.274 1 98.44 46 ALA B O 1
ATOM 738 N N . CYS B 1 47 ? -14.898 -1.255 1.228 1 98.56 47 CYS B N 1
ATOM 739 C CA . CYS B 1 47 ? -14.203 -1.859 0.1 1 98.56 47 CYS B CA 1
ATOM 740 C C . CYS B 1 47 ? -14.609 -3.316 -0.079 1 98.56 47 CYS B C 1
ATOM 742 O O . CYS B 1 47 ? -14.805 -3.777 -1.205 1 98.56 47 CYS B O 1
ATOM 744 N N . GLU B 1 48 ? -14.641 -4.074 1.023 1 98.62 48 GLU B N 1
ATOM 745 C CA . GLU B 1 48 ? -15.07 -5.465 0.961 1 98.62 48 GLU B CA 1
ATOM 746 C C . GLU B 1 48 ? -16.469 -5.586 0.366 1 98.62 48 GLU B C 1
ATOM 748 O O . GLU B 1 48 ? -16.703 -6.41 -0.521 1 98.62 48 GLU B O 1
ATOM 753 N N . GLU B 1 49 ? -17.266 -4.77 0.833 1 98.5 49 GLU B N 1
ATOM 754 C CA . GLU B 1 49 ? -18.656 -4.805 0.38 1 98.5 49 GLU B CA 1
ATOM 755 C C . GLU B 1 49 ? -18.766 -4.438 -1.097 1 98.5 49 GLU B C 1
ATOM 757 O O . GLU B 1 49 ? -19.609 -4.973 -1.814 1 98.5 49 GLU B O 1
ATOM 762 N N . ALA B 1 50 ? -17.938 -3.557 -1.555 1 98.56 50 ALA B N 1
ATOM 763 C CA . ALA B 1 50 ? -18.047 -3.004 -2.902 1 98.56 50 ALA B CA 1
ATOM 764 C C . ALA B 1 50 ? -17.312 -3.879 -3.914 1 98.56 50 ALA B C 1
ATOM 766 O O . ALA B 1 50 ? -17.5 -3.732 -5.125 1 98.56 50 ALA B O 1
ATOM 767 N N . CYS B 1 51 ? -16.469 -4.785 -3.502 1 98.75 51 CYS B N 1
ATOM 768 C CA . CYS B 1 51 ? -15.641 -5.559 -4.418 1 98.75 51 CYS B CA 1
ATOM 769 C C . CYS B 1 51 ? -16.484 -6.508 -5.254 1 98.75 51 CYS B C 1
ATOM 771 O O . CYS B 1 51 ? -17.125 -7.414 -4.719 1 98.75 51 CYS B O 1
ATOM 773 N N . PRO B 1 52 ? -16.406 -6.391 -6.559 1 98.62 52 PRO B N 1
ATOM 774 C CA . PRO B 1 52 ? -17.297 -7.188 -7.391 1 98.62 52 PRO B CA 1
ATOM 775 C C . PRO B 1 52 ? -16.906 -8.656 -7.457 1 98.62 52 PRO B C 1
ATOM 777 O O . PRO B 1 52 ? -17.703 -9.508 -7.859 1 98.62 52 PRO B O 1
ATOM 780 N N . VAL B 1 53 ? -15.656 -9.031 -7.121 1 98.44 53 VAL B N 1
ATOM 781 C CA . VAL B 1 53 ? -15.211 -10.422 -7.246 1 98.44 53 VAL B CA 1
ATOM 782 C C . VAL B 1 53 ? -14.938 -11 -5.859 1 98.44 53 VAL B C 1
ATOM 784 O O . VAL B 1 53 ? -14.406 -12.109 -5.738 1 98.44 53 VAL B O 1
ATOM 787 N N . GLY B 1 54 ? -15.195 -10.258 -4.801 1 98.44 54 GLY B N 1
ATOM 788 C CA . GLY B 1 54 ? -15.047 -10.75 -3.441 1 98.44 54 GLY B CA 1
ATOM 789 C C . GLY B 1 54 ? -13.602 -10.961 -3.037 1 98.44 54 GLY B C 1
ATOM 790 O O . GLY B 1 54 ? -13.297 -11.859 -2.248 1 98.44 54 GLY B O 1
ATOM 791 N N . ALA B 1 55 ? -12.656 -10.078 -3.549 1 98.44 55 ALA B N 1
ATOM 792 C CA . ALA B 1 55 ? -11.219 -10.297 -3.352 1 98.44 55 ALA B CA 1
ATOM 793 C C . ALA B 1 55 ? -10.727 -9.57 -2.105 1 98.44 55 ALA B C 1
ATOM 795 O O . ALA B 1 55 ? -9.523 -9.539 -1.84 1 98.44 55 ALA B O 1
ATOM 796 N N . ILE B 1 56 ? -11.523 -8.867 -1.333 1 98.38 56 ILE B N 1
ATOM 797 C CA . ILE B 1 56 ? -11.102 -8.117 -0.156 1 98.38 56 ILE B CA 1
ATOM 798 C C . ILE B 1 56 ? -11.789 -8.68 1.088 1 98.38 56 ILE B C 1
ATOM 800 O O . ILE B 1 56 ? -12.969 -9.016 1.054 1 98.38 56 ILE B O 1
ATOM 804 N N . LYS B 1 57 ? -11.055 -8.828 2.191 1 97.06 57 LYS B N 1
ATOM 805 C CA . LYS B 1 57 ? -11.578 -9.289 3.477 1 97.06 57 LYS B CA 1
ATOM 806 C C . LYS B 1 57 ? -11.156 -8.344 4.605 1 97.06 57 LYS B C 1
ATOM 808 O O . LYS B 1 57 ? -10.055 -7.801 4.586 1 97.06 57 LYS B O 1
ATOM 813 N N . THR B 1 58 ? -12.07 -8.055 5.5 1 94 58 THR B N 1
ATOM 814 C CA . THR B 1 58 ? -11.789 -7.352 6.75 1 94 58 THR B CA 1
ATOM 815 C C . THR B 1 58 ? -11.914 -8.297 7.941 1 94 58 THR B C 1
ATOM 817 O O . THR B 1 58 ? -12.922 -8.984 8.094 1 94 58 THR B O 1
ATOM 820 N N . GLU B 1 59 ? -10.828 -8.945 8.5 1 77.56 59 GLU B N 1
ATOM 821 C CA . GLU B 1 59 ? -11.008 -9.844 9.641 1 77.56 59 GLU B CA 1
ATOM 822 C C . GLU B 1 59 ? -11.055 -9.062 10.953 1 77.56 59 GLU B C 1
ATOM 824 O O . GLU B 1 59 ? -10.523 -7.945 11.031 1 77.56 59 GLU B O 1
#

Secondary structure (DSSP, 8-state):
---EE-TTT-----HHHHH-TT--EEEETTTTEEEE-TTT-----HHHHH-TT--EE--/---EE-TTT-----HHHHH-TT--EEEETTTTEEEE-TTT-----HHHHH-TT--EE--

Foldseek 3Di:
DFKDFQLVQFQQPCQLCVQQPQSQWDRDPVSRHIDGNRVRGPLPCSSCVRDPRNGMDRD/DFKDFQLVQFQQPCQLCVQQPQSQWDRDPVSRHIDGNRVRGPLPCSSCVRDPRNGMDRD